Protein AF-A0A1T5G810-F1 (afdb_monomer)

Solvent-accessible surface area (backbone atoms only — not comparable to full-atom values): 8662 Å² total; per-residue (Å²): 129,84,80,74,82,48,30,32,37,32,56,34,93,61,100,72,63,58,49,55,42,51,48,40,41,74,70,70,32,46,60,39,80,36,56,64,90,55,92,75,69,69,87,79,39,73,43,79,48,81,69,87,76,81,87,75,64,38,65,82,74,80,36,77,87,68,74,89,60,82,72,53,96,56,41,46,77,79,35,70,81,81,80,77,50,71,43,24,38,33,41,77,86,51,104,46,75,52,62,72,67,66,43,68,74,30,57,56,40,93,92,40,68,81,41,63,60,25,59,58,57,54,50,50,51,54,50,54,45,52,58,51,56,59,65,71,74,112

Nearest PDB structures (foldseek):
  1q7r-assembly1_A  TM=6.951E-01  e=4.378E-04  Geobacillus stearothermophilus
  3r76-assembly1_B  TM=7.715E-01  e=5.166E-02  Burkholderia lata
  3r76-assembly1_A  TM=7.704E-01  e=7.688E-02  Burkholderia lata
  3r74-assembly1_B  TM=7.831E-01  e=1.593E-01  Burkholderia lata
  1ox6-assembly2_B  TM=7.064E-01  e=8.777E-02  Saccharomyces cerevisiae

Radius of gyration: 16.75 Å; Cα contacts (8 Å, |Δi|>4): 164; chains: 1; bounding box: 39×42×40 Å

pLDDT: mean 84.15, std 12.02, range [43.47, 96.56]

Sequence (138 aa):
MKMSEIKIAIPVLVDEEENYKKAVSAQGAVPVIVSSAEDIRVEDFDALLLPGGCDVDPARYHRENTDCGPLKPDLYSTGDSGDHLIEAAHHATLPIWTVQWHPERCRPTEDRPDVVDGYEIFKFFMRMIKEACDKNSV

Structure (mmCIF, N/CA/C/O backbone):
data_AF-A0A1T5G810-F1
#
_entry.id   AF-A0A1T5G810-F1
#
loop_
_atom_site.group_PDB
_atom_site.id
_atom_site.type_symbol
_atom_site.label_atom_id
_atom_site.label_alt_id
_atom_site.label_comp_id
_atom_site.label_asym_id
_atom_site.label_entity_id
_atom_site.label_seq_id
_atom_site.pdbx_PDB_ins_code
_atom_site.Cartn_x
_atom_site.Cartn_y
_atom_site.Cartn_z
_atom_site.occupancy
_atom_site.B_iso_or_equiv
_atom_site.auth_seq_id
_atom_site.auth_comp_id
_atom_site.auth_asym_id
_atom_site.auth_atom_id
_atom_site.pdbx_PDB_model_num
ATOM 1 N N . MET A 1 1 ? -16.515 15.430 15.009 1.00 44.09 1 MET A N 1
ATOM 2 C CA . MET A 1 1 ? -15.687 14.293 15.460 1.00 44.09 1 MET A CA 1
ATOM 3 C C . MET A 1 1 ? -14.328 14.475 14.800 1.00 44.09 1 MET A C 1
ATOM 5 O O . MET A 1 1 ? -14.317 14.660 13.590 1.00 44.09 1 MET A O 1
ATOM 9 N N . LYS A 1 2 ? -13.218 14.583 15.545 1.00 43.47 2 LYS A N 1
ATOM 10 C CA . LYS A 1 2 ? -11.891 14.589 14.902 1.00 43.47 2 LYS A CA 1
ATOM 11 C C . LYS A 1 2 ? -11.744 13.228 14.228 1.00 43.47 2 LYS A C 1
ATOM 13 O O . LYS A 1 2 ? -11.883 12.227 14.922 1.00 43.47 2 LYS A O 1
ATOM 18 N N . MET A 1 3 ? -11.530 13.198 12.915 1.00 56.94 3 MET A N 1
ATOM 19 C CA . MET A 1 3 ? -11.061 11.973 12.273 1.00 56.94 3 MET A CA 1
ATOM 20 C C . MET A 1 3 ? -9.745 11.611 12.959 1.00 56.94 3 MET A C 1
ATOM 22 O O . MET A 1 3 ? -8.846 12.452 13.023 1.00 56.94 3 MET A O 1
ATOM 26 N N . SER A 1 4 ? -9.678 10.428 13.565 1.00 76.88 4 SER A N 1
ATOM 27 C CA . SER A 1 4 ? -8.412 9.876 14.032 1.00 76.88 4 SER A CA 1
ATOM 28 C C . SER A 1 4 ? -7.458 9.774 12.843 1.00 76.88 4 SER A C 1
ATOM 30 O O . SER A 1 4 ? -7.886 9.530 11.714 1.00 76.88 4 SER A O 1
ATOM 32 N N . GLU A 1 5 ? -6.174 10.028 13.082 1.00 89.75 5 GLU A N 1
ATOM 33 C CA . GLU A 1 5 ? -5.146 9.815 12.065 1.00 89.75 5 GLU A CA 1
ATOM 34 C C . GLU A 1 5 ? -5.133 8.337 11.664 1.00 89.75 5 GLU A C 1
ATOM 36 O O . GLU A 1 5 ? -5.122 7.476 12.542 1.00 89.75 5 GLU A O 1
ATOM 41 N N . ILE A 1 6 ? -5.133 8.061 10.355 1.00 94.69 6 ILE A N 1
ATOM 42 C CA . ILE A 1 6 ? -5.039 6.696 9.824 1.00 94.69 6 ILE A CA 1
ATOM 43 C C . ILE A 1 6 ? -3.585 6.245 9.938 1.00 94.69 6 ILE A C 1
ATOM 45 O O . ILE A 1 6 ? -2.707 6.870 9.338 1.00 94.69 6 ILE A O 1
ATOM 49 N N . LYS A 1 7 ? -3.325 5.174 10.684 1.00 95.56 7 LYS A N 1
ATOM 50 C CA . LYS A 1 7 ? -1.993 4.599 10.896 1.00 95.56 7 LYS A CA 1
ATOM 51 C C . LYS A 1 7 ? -1.812 3.344 10.058 1.00 95.56 7 LYS A C 1
ATOM 53 O O . LYS A 1 7 ? -2.591 2.400 10.165 1.00 95.56 7 LYS A O 1
ATOM 58 N N . ILE A 1 8 ? -0.749 3.315 9.261 1.00 95.81 8 ILE A N 1
ATOM 59 C CA . ILE A 1 8 ? -0.424 2.183 8.389 1.00 95.81 8 ILE A CA 1
ATOM 60 C C . ILE A 1 8 ? 0.891 1.570 8.847 1.00 95.81 8 ILE A C 1
ATOM 62 O O . ILE A 1 8 ? 1.923 2.242 8.816 1.00 95.81 8 ILE A O 1
ATOM 66 N N . ALA A 1 9 ? 0.858 0.302 9.250 1.00 94.75 9 ALA A N 1
ATOM 67 C CA . ALA A 1 9 ? 2.063 -0.451 9.564 1.00 94.75 9 ALA A CA 1
ATOM 68 C C . ALA A 1 9 ? 2.830 -0.785 8.278 1.00 94.75 9 ALA A C 1
ATOM 70 O O . ALA A 1 9 ? 2.247 -1.290 7.315 1.00 94.75 9 ALA A O 1
ATOM 71 N N . ILE A 1 10 ? 4.138 -0.530 8.282 1.00 93.50 10 ILE A N 1
ATOM 72 C CA . ILE A 1 10 ? 5.065 -0.892 7.207 1.00 93.50 10 ILE A CA 1
ATOM 73 C C . ILE A 1 10 ? 6.204 -1.704 7.838 1.00 93.50 10 ILE A C 1
ATOM 75 O O . ILE A 1 10 ? 7.126 -1.116 8.414 1.00 93.50 10 ILE A O 1
ATOM 79 N N . PRO A 1 11 ? 6.136 -3.047 7.805 1.00 90.12 11 PRO A N 1
ATOM 80 C CA . PRO A 1 11 ? 7.177 -3.885 8.370 1.00 90.12 11 PRO A CA 1
ATOM 81 C C . PRO A 1 11 ? 8.404 -3.897 7.456 1.00 90.12 11 PRO A C 1
ATOM 83 O O . PRO A 1 11 ? 8.293 -4.175 6.263 1.00 90.12 11 PRO A O 1
ATOM 86 N N . VAL A 1 12 ? 9.579 -3.628 8.019 1.00 84.81 12 VAL A N 1
ATOM 87 C CA . VAL A 1 12 ? 10.854 -3.611 7.284 1.00 84.81 12 VAL A CA 1
ATOM 88 C C . VAL A 1 12 ? 11.943 -4.351 8.061 1.00 84.81 12 VAL A C 1
ATOM 90 O O . VAL A 1 12 ? 11.884 -4.471 9.286 1.00 84.81 12 VAL A O 1
ATOM 93 N N . LEU A 1 13 ? 12.939 -4.893 7.356 1.00 77.06 13 LEU A N 1
ATOM 94 C CA . LEU A 1 13 ? 14.142 -5.474 7.978 1.00 77.06 13 LEU A CA 1
ATOM 95 C C . LEU A 1 13 ? 15.187 -4.399 8.304 1.00 77.06 13 LEU A C 1
ATOM 97 O O . LEU A 1 13 ? 15.901 -4.508 9.296 1.00 77.06 13 LEU A O 1
ATOM 101 N N . VAL A 1 14 ? 15.264 -3.365 7.467 1.00 70.06 14 VAL A N 1
ATOM 102 C CA . VAL A 1 14 ? 16.132 -2.195 7.624 1.00 70.06 14 VAL A CA 1
ATOM 103 C C . VAL A 1 14 ? 15.329 -0.942 7.283 1.00 70.06 14 VAL A C 1
ATOM 105 O O . VAL A 1 14 ? 14.464 -0.982 6.409 1.00 70.06 14 VAL A O 1
ATOM 108 N N . ASP A 1 15 ? 15.577 0.163 7.986 1.00 64.25 15 ASP A N 1
ATOM 109 C CA . ASP A 1 15 ? 14.817 1.413 7.837 1.00 64.25 15 ASP A CA 1
ATOM 110 C C . ASP A 1 15 ? 15.232 2.211 6.582 1.00 64.25 15 ASP A C 1
ATOM 112 O O . ASP A 1 15 ? 15.690 3.348 6.669 1.00 64.25 15 ASP A O 1
ATOM 116 N N . GLU A 1 16 ? 15.105 1.604 5.398 1.00 65.81 16 GLU A N 1
ATOM 117 C CA . GLU A 1 16 ? 15.474 2.220 4.109 1.00 65.81 16 GLU A CA 1
ATOM 118 C C . GLU A 1 16 ? 14.277 2.442 3.159 1.00 65.81 16 GLU A C 1
ATOM 120 O O . GLU A 1 16 ? 14.434 3.000 2.073 1.00 65.81 16 GLU A O 1
ATOM 125 N N . GLU A 1 17 ? 13.050 2.111 3.577 1.00 75.50 17 GLU A N 1
ATOM 126 C CA . GLU A 1 17 ? 11.837 2.191 2.738 1.00 75.50 17 GLU A CA 1
ATOM 127 C C . GLU A 1 17 ? 11.209 3.600 2.677 1.00 75.50 17 GLU A C 1
ATOM 129 O O . GLU A 1 17 ? 10.003 3.808 2.843 1.00 75.50 17 GLU A O 1
ATOM 134 N N . GLU A 1 18 ? 12.041 4.613 2.437 1.00 86.44 18 GLU A N 1
ATOM 135 C CA . GLU A 1 18 ? 11.655 6.029 2.452 1.00 86.44 18 GLU A CA 1
ATOM 136 C C . GLU A 1 18 ? 10.580 6.373 1.401 1.00 86.44 18 GLU A C 1
ATOM 138 O O . GLU A 1 18 ? 9.728 7.237 1.623 1.00 86.44 18 GLU A O 1
ATOM 143 N N . ASN A 1 19 ? 10.573 5.682 0.258 1.00 91.06 19 ASN A N 1
ATOM 144 C CA . ASN A 1 19 ? 9.600 5.943 -0.804 1.00 91.06 19 ASN A CA 1
ATOM 145 C C . ASN A 1 19 ? 8.180 5.525 -0.397 1.00 91.06 19 ASN A C 1
ATOM 147 O O . ASN A 1 19 ? 7.235 6.278 -0.640 1.00 91.06 19 ASN A O 1
ATOM 151 N N . TYR A 1 20 ? 8.021 4.394 0.298 1.00 93.00 20 TYR A N 1
ATOM 152 C CA . TYR A 1 20 ? 6.719 3.975 0.823 1.00 93.00 20 TYR A CA 1
ATOM 153 C C . TYR A 1 20 ? 6.212 4.933 1.906 1.00 93.00 20 TYR A C 1
ATOM 155 O O . TYR A 1 20 ? 5.041 5.316 1.880 1.00 93.00 20 TYR A O 1
ATOM 163 N N . LYS A 1 21 ? 7.091 5.414 2.801 1.00 94.00 21 LYS A N 1
ATOM 164 C CA . LYS A 1 21 ? 6.732 6.439 3.803 1.00 94.00 21 LYS A CA 1
ATOM 165 C C . LYS A 1 21 ? 6.208 7.711 3.144 1.00 94.00 21 LYS A C 1
ATOM 167 O O . LYS A 1 21 ? 5.186 8.253 3.571 1.00 94.00 21 LYS A O 1
ATOM 172 N N . LYS A 1 22 ? 6.884 8.180 2.090 1.00 94.44 22 LYS A N 1
ATOM 173 C CA . LYS A 1 22 ? 6.475 9.364 1.318 1.00 94.44 22 LYS A CA 1
ATOM 174 C C . LYS A 1 22 ? 5.156 9.140 0.592 1.00 94.44 22 LYS A C 1
ATOM 176 O O . LYS A 1 22 ? 4.318 10.038 0.595 1.00 94.44 22 LYS A O 1
ATOM 181 N N . ALA A 1 23 ? 4.958 7.965 -0.001 1.00 94.94 23 ALA A N 1
ATOM 182 C CA . ALA A 1 23 ? 3.724 7.624 -0.695 1.00 94.94 23 ALA A CA 1
ATOM 183 C C . ALA A 1 23 ? 2.522 7.595 0.256 1.00 94.94 23 ALA A C 1
ATOM 185 O O . ALA A 1 23 ? 1.506 8.222 -0.036 1.00 94.94 23 ALA A O 1
ATOM 186 N N . VAL A 1 24 ? 2.666 6.966 1.426 1.00 96.00 24 VAL A N 1
ATOM 187 C CA . VAL A 1 24 ? 1.632 6.935 2.474 1.00 96.00 24 VAL A CA 1
ATOM 188 C C . VAL A 1 24 ? 1.359 8.333 3.037 1.00 96.00 24 VAL A C 1
ATOM 190 O O . VAL A 1 24 ? 0.208 8.776 3.057 1.00 96.00 24 VAL A O 1
ATOM 193 N N . SER A 1 25 ? 2.410 9.066 3.417 1.00 96.12 25 SER A N 1
ATOM 194 C CA . SER A 1 25 ? 2.291 10.434 3.947 1.00 96.12 25 SER A CA 1
ATOM 195 C C . SER A 1 25 ? 1.603 11.38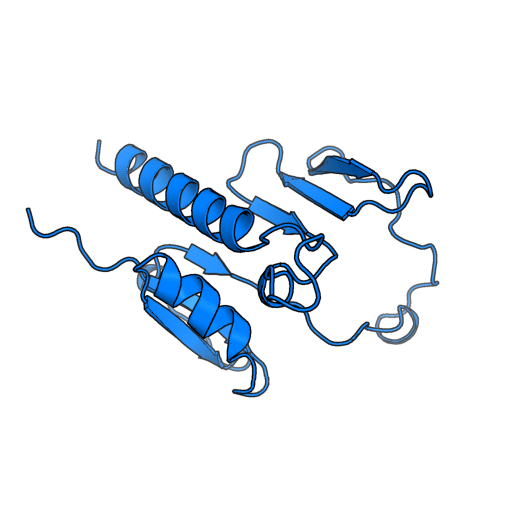1 2.963 1.00 96.12 25 SER A C 1
ATOM 197 O O . SER A 1 25 ? 0.794 12.215 3.364 1.00 96.12 25 SER A O 1
ATOM 199 N N . ALA A 1 26 ? 1.866 11.235 1.660 1.00 95.56 26 ALA A N 1
ATOM 200 C CA . ALA A 1 26 ? 1.236 12.049 0.624 1.00 95.56 26 ALA A CA 1
ATOM 201 C C . ALA A 1 26 ? -0.284 11.847 0.519 1.00 95.56 26 ALA A C 1
ATOM 203 O O . ALA A 1 26 ? -0.972 12.723 -0.002 1.00 95.56 26 ALA A O 1
ATOM 204 N N . GLN A 1 27 ? -0.815 10.734 1.033 1.00 95.69 27 GLN A N 1
ATOM 205 C CA . GLN A 1 27 ? -2.258 10.504 1.123 1.00 95.69 27 GLN A CA 1
ATOM 206 C C . GLN A 1 27 ? -2.866 10.955 2.465 1.00 95.69 27 GLN A C 1
ATOM 208 O O . GLN A 1 27 ? -4.066 10.777 2.689 1.00 95.69 27 GLN A O 1
ATOM 213 N N . GLY A 1 28 ? -2.059 11.540 3.359 1.00 94.88 28 GLY A N 1
ATOM 214 C CA . GLY A 1 28 ? -2.488 12.030 4.672 1.00 94.88 28 GLY A CA 1
ATOM 215 C C . GLY A 1 28 ? -2.605 10.953 5.755 1.00 94.88 28 GLY A C 1
ATOM 216 O O . GLY A 1 28 ? -3.261 11.194 6.766 1.00 94.88 28 GLY A O 1
ATOM 217 N N . ALA A 1 29 ? -2.007 9.778 5.548 1.00 95.94 29 ALA A N 1
ATOM 218 C CA . ALA A 1 29 ? -1.881 8.737 6.566 1.00 95.94 29 ALA A CA 1
ATOM 219 C C . ALA A 1 29 ? -0.509 8.791 7.249 1.00 95.94 29 ALA A C 1
ATOM 221 O O . ALA A 1 29 ? 0.457 9.315 6.695 1.00 95.94 29 ALA A O 1
ATOM 222 N N . VAL A 1 30 ? -0.424 8.225 8.449 1.00 96.25 30 VAL A N 1
ATOM 223 C CA . VAL A 1 30 ? 0.806 8.124 9.234 1.00 96.25 30 VAL A CA 1
ATOM 224 C C . VAL A 1 30 ? 1.464 6.772 8.938 1.00 96.25 30 VAL A C 1
ATOM 226 O O . VAL A 1 30 ? 0.930 5.742 9.363 1.00 96.25 30 VAL A O 1
ATOM 229 N N . PRO A 1 31 ? 2.606 6.733 8.223 1.00 95.31 31 PRO A N 1
ATOM 230 C CA . PRO A 1 31 ? 3.373 5.504 8.082 1.00 95.31 31 PRO A CA 1
ATOM 231 C C . PRO A 1 31 ? 4.059 5.184 9.412 1.00 95.31 31 PRO A C 1
ATOM 233 O O .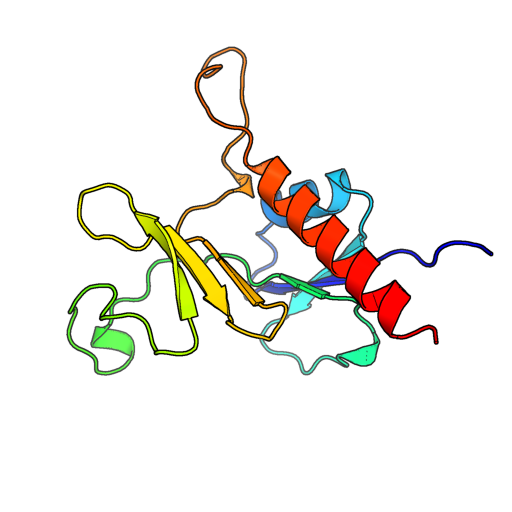 PRO A 1 31 ? 4.806 6.003 9.949 1.00 95.31 31 PRO A O 1
ATOM 236 N N . VAL A 1 32 ? 3.830 3.985 9.936 1.00 93.62 32 VAL A N 1
ATOM 237 C CA . VAL A 1 32 ? 4.508 3.484 11.130 1.00 93.62 32 VAL A CA 1
ATOM 238 C C . VAL A 1 32 ? 5.436 2.360 10.707 1.00 93.62 32 VAL A C 1
ATOM 240 O O . VAL A 1 32 ? 4.990 1.275 10.337 1.00 93.62 32 VAL A O 1
ATOM 243 N N . ILE A 1 33 ? 6.737 2.641 10.738 1.00 91.50 33 ILE A N 1
ATOM 244 C CA . ILE A 1 33 ? 7.755 1.632 10.467 1.00 91.50 33 ILE A CA 1
ATOM 245 C C . ILE A 1 33 ? 7.812 0.682 11.644 1.00 91.50 33 ILE A C 1
ATOM 247 O O . ILE A 1 33 ? 7.947 1.115 12.789 1.00 91.50 33 ILE A O 1
ATOM 251 N N . VAL A 1 34 ? 7.714 -0.606 11.345 1.00 88.50 34 VAL A N 1
ATOM 252 C CA . VAL A 1 34 ? 7.810 -1.646 12.358 1.00 88.50 34 VAL A CA 1
ATOM 253 C C . VAL A 1 34 ? 8.937 -2.589 11.992 1.00 88.50 34 VAL A C 1
ATOM 255 O O . VAL A 1 34 ? 9.090 -2.974 10.833 1.00 88.50 34 VAL A O 1
ATOM 258 N N . SER A 1 35 ? 9.765 -2.936 12.971 1.00 83.56 35 SER A N 1
ATOM 259 C CA . SER A 1 35 ? 10.790 -3.945 12.752 1.00 83.56 35 SER A CA 1
ATOM 260 C C . SER A 1 35 ? 10.098 -5.276 12.486 1.00 83.56 35 SER A C 1
ATOM 262 O O . SER A 1 35 ? 9.308 -5.748 13.297 1.00 83.56 35 SER A O 1
ATOM 264 N N . SER A 1 36 ? 10.408 -5.905 11.357 1.00 74.00 36 SER A N 1
ATOM 265 C CA . SER A 1 36 ? 9.877 -7.234 11.011 1.00 74.00 36 SER A CA 1
ATOM 266 C C . SER A 1 36 ? 10.312 -8.349 11.978 1.00 74.00 36 SER A C 1
ATOM 268 O O . SER A 1 36 ? 9.799 -9.462 11.893 1.00 74.00 36 SER A O 1
ATOM 270 N N . ALA A 1 37 ? 11.235 -8.062 12.902 1.00 72.50 37 ALA A N 1
ATOM 271 C CA . ALA A 1 37 ? 11.658 -8.964 13.970 1.00 72.50 37 ALA A CA 1
ATOM 272 C C . ALA A 1 37 ? 10.872 -8.787 15.287 1.00 72.50 37 ALA A C 1
ATOM 274 O O . ALA A 1 37 ? 11.161 -9.490 16.255 1.00 72.50 37 ALA A O 1
ATOM 275 N N . GLU A 1 38 ? 9.924 -7.848 15.353 1.00 77.88 38 GLU A N 1
ATOM 276 C CA . GLU A 1 38 ? 9.161 -7.526 16.562 1.00 77.88 38 GLU A CA 1
ATOM 277 C C . GLU A 1 38 ? 7.688 -7.929 16.428 1.00 77.88 38 GLU A C 1
ATOM 279 O O . GLU A 1 38 ? 7.080 -7.790 15.365 1.00 77.88 38 GLU A O 1
ATOM 284 N N . ASP A 1 39 ? 7.097 -8.397 17.531 1.00 83.19 39 ASP A N 1
ATOM 285 C CA . ASP A 1 39 ? 5.653 -8.597 17.614 1.00 83.19 39 ASP A CA 1
ATOM 286 C C . ASP A 1 39 ? 4.942 -7.242 17.658 1.00 83.19 39 ASP A C 1
ATOM 288 O O . ASP A 1 39 ? 5.290 -6.356 18.444 1.00 83.19 39 ASP A O 1
ATOM 292 N N . ILE A 1 40 ? 3.901 -7.102 16.840 1.00 83.75 40 ILE A N 1
ATOM 293 C CA . ILE A 1 40 ? 3.108 -5.877 16.743 1.00 83.75 40 ILE A CA 1
ATOM 294 C C . ILE A 1 40 ? 1.703 -6.128 17.274 1.00 83.75 40 ILE A C 1
ATOM 296 O O . ILE A 1 40 ? 1.128 -7.203 17.094 1.00 83.75 40 ILE A O 1
ATOM 300 N N . ARG A 1 41 ? 1.111 -5.108 17.890 1.00 88.12 41 ARG A N 1
ATOM 301 C CA . ARG A 1 41 ? -0.309 -5.127 18.235 1.00 88.12 41 ARG A CA 1
ATOM 302 C C . ARG A 1 41 ? -1.105 -4.639 17.038 1.00 88.12 41 ARG A C 1
ATOM 304 O O . ARG A 1 41 ? -1.043 -3.466 16.686 1.00 88.12 41 ARG A O 1
ATOM 311 N N . VAL A 1 42 ? -1.832 -5.546 16.396 1.00 86.56 42 VAL A N 1
ATOM 312 C CA . VAL A 1 42 ? -2.576 -5.237 15.166 1.00 86.56 42 VAL A CA 1
ATOM 313 C C . VAL A 1 42 ? -3.665 -4.185 15.388 1.00 86.56 42 VAL A C 1
ATOM 315 O O . VAL A 1 42 ? -4.004 -3.469 14.457 1.00 86.56 42 VAL A O 1
ATOM 318 N N . GLU A 1 43 ? -4.165 -4.040 16.620 1.00 90.19 43 GLU A N 1
ATOM 319 C CA . GLU A 1 43 ? -5.202 -3.060 16.968 1.00 90.19 43 GLU A CA 1
ATOM 320 C C . GLU A 1 43 ? -4.695 -1.609 16.978 1.00 90.19 43 GLU A C 1
ATOM 322 O O . GLU A 1 43 ? -5.501 -0.681 17.036 1.00 90.19 43 GLU A O 1
ATOM 327 N N . ASP A 1 44 ? -3.375 -1.398 16.932 1.00 91.75 44 ASP A N 1
ATOM 328 C CA . ASP A 1 44 ? -2.772 -0.061 16.908 1.00 91.75 44 ASP A CA 1
ATOM 329 C C . ASP A 1 44 ? -2.739 0.549 15.489 1.00 91.75 44 ASP A C 1
ATOM 331 O O . ASP A 1 44 ? -2.331 1.707 15.324 1.00 91.75 44 ASP A O 1
ATOM 335 N N . PHE A 1 45 ? -3.173 -0.211 14.475 1.00 94.44 45 PHE A N 1
ATOM 336 C CA . PHE A 1 45 ? -3.092 0.145 13.060 1.00 94.44 45 PHE A CA 1
ATOM 337 C C . PHE A 1 45 ? -4.425 -0.044 12.338 1.00 94.44 45 PHE A C 1
ATOM 339 O O . PHE A 1 45 ? -5.186 -0.966 12.619 1.00 94.44 45 PHE A O 1
ATOM 346 N N . ASP A 1 46 ? -4.668 0.801 11.341 1.00 95.06 46 ASP A N 1
ATOM 347 C CA . ASP A 1 46 ? -5.846 0.712 10.475 1.00 95.06 46 ASP A CA 1
ATOM 348 C C . ASP A 1 46 ? -5.589 -0.171 9.247 1.00 95.06 46 ASP A C 1
ATOM 350 O O . ASP A 1 46 ? -6.526 -0.673 8.624 1.00 95.06 46 ASP A O 1
ATOM 354 N N . ALA A 1 47 ? -4.318 -0.341 8.868 1.00 95.38 47 ALA A N 1
ATOM 355 C CA . ALA A 1 47 ? -3.926 -1.139 7.716 1.00 95.38 47 ALA A CA 1
ATOM 356 C C . ALA A 1 47 ? -2.469 -1.616 7.780 1.00 95.38 47 ALA A C 1
ATOM 358 O O . ALA A 1 47 ? -1.637 -1.059 8.500 1.00 95.38 47 ALA A O 1
ATOM 359 N N . LEU A 1 48 ? -2.161 -2.615 6.952 1.00 94.75 48 LEU A N 1
ATOM 360 C CA . LEU A 1 48 ? -0.822 -3.154 6.730 1.00 94.75 48 LEU A CA 1
ATOM 361 C C . LEU A 1 48 ? -0.424 -2.935 5.269 1.00 94.75 48 LEU A C 1
ATOM 363 O O . LEU A 1 48 ? -1.163 -3.320 4.364 1.00 94.75 48 LEU A O 1
ATOM 367 N N . LEU A 1 49 ? 0.750 -2.351 5.044 1.00 94.88 49 LEU A N 1
ATOM 368 C CA . LEU A 1 49 ? 1.377 -2.246 3.730 1.00 94.88 49 LEU A CA 1
ATOM 369 C C . LEU A 1 49 ? 2.682 -3.035 3.763 1.00 94.88 49 LEU A C 1
ATOM 371 O O . LEU A 1 49 ? 3.626 -2.632 4.435 1.00 94.88 49 LEU A O 1
ATOM 375 N N . LEU A 1 50 ? 2.732 -4.149 3.036 1.00 92.06 50 LEU A N 1
ATOM 376 C CA . LEU A 1 50 ? 3.949 -4.940 2.889 1.00 92.06 50 LEU A CA 1
ATOM 377 C C . LEU A 1 50 ? 4.779 -4.354 1.740 1.00 92.06 50 LEU A C 1
ATOM 379 O O . LEU A 1 50 ? 4.334 -4.437 0.593 1.00 92.06 50 LEU A O 1
ATOM 383 N N . PRO A 1 51 ? 5.936 -3.729 2.017 1.00 89.88 51 PRO A N 1
ATOM 384 C CA . PRO A 1 51 ? 6.793 -3.230 0.957 1.00 89.88 51 PRO A CA 1
ATOM 385 C C . PRO A 1 51 ? 7.392 -4.400 0.171 1.00 89.88 51 PRO A C 1
ATOM 387 O O . PRO A 1 51 ? 7.598 -5.495 0.701 1.00 89.88 51 PRO A O 1
ATOM 390 N N . GLY A 1 52 ? 7.683 -4.155 -1.105 1.00 80.31 52 GLY A N 1
ATOM 391 C CA . GLY A 1 52 ? 8.503 -5.064 -1.900 1.00 80.31 52 GLY A CA 1
ATOM 392 C C . GLY A 1 52 ? 9.905 -5.226 -1.300 1.00 80.31 52 GLY A C 1
ATOM 393 O O . GLY A 1 52 ? 10.384 -4.368 -0.564 1.00 80.31 52 GLY A O 1
ATOM 394 N N . GLY A 1 53 ? 10.574 -6.324 -1.640 1.00 77.38 53 GLY A N 1
ATOM 395 C CA . GLY A 1 53 ? 11.953 -6.605 -1.242 1.00 77.38 53 GLY A CA 1
ATOM 396 C C . GLY A 1 53 ? 12.787 -7.055 -2.437 1.00 77.38 53 GLY A C 1
ATOM 397 O O . GLY A 1 53 ? 12.304 -7.082 -3.565 1.00 77.38 53 GLY A O 1
ATOM 398 N N . CYS A 1 54 ? 14.048 -7.421 -2.201 1.00 68.12 54 CYS A N 1
ATOM 399 C CA . CYS A 1 54 ? 14.834 -8.091 -3.238 1.00 68.12 54 CYS A CA 1
ATOM 400 C C . CYS A 1 54 ? 14.175 -9.416 -3.633 1.00 68.12 54 CYS A C 1
ATOM 402 O O . CYS A 1 54 ? 13.689 -10.142 -2.761 1.00 68.12 54 CYS A O 1
ATOM 404 N N . ASP A 1 55 ? 14.243 -9.754 -4.920 1.00 73.19 55 ASP A N 1
ATOM 405 C CA . ASP A 1 55 ? 13.791 -11.053 -5.407 1.00 73.19 55 ASP A CA 1
ATOM 406 C C . ASP A 1 55 ? 14.465 -12.182 -4.625 1.00 73.19 55 ASP A C 1
ATOM 408 O O . ASP A 1 55 ? 15.691 -12.238 -4.463 1.00 73.19 55 ASP A O 1
ATOM 412 N N . VAL A 1 56 ? 13.642 -13.097 -4.119 1.00 72.56 56 VAL A N 1
ATOM 413 C CA . VAL A 1 56 ? 14.112 -14.282 -3.409 1.00 72.56 56 VAL A CA 1
ATOM 414 C C . VAL A 1 56 ? 14.101 -15.447 -4.384 1.00 72.56 56 VAL A C 1
ATOM 416 O O . VAL A 1 56 ? 13.037 -15.914 -4.787 1.00 72.56 56 VAL A O 1
ATOM 419 N N . ASP A 1 57 ? 15.293 -15.945 -4.718 1.00 79.62 57 ASP A N 1
ATOM 420 C CA . ASP A 1 57 ? 15.445 -17.162 -5.519 1.00 79.62 57 ASP A CA 1
ATOM 421 C C . ASP A 1 57 ? 14.634 -18.315 -4.886 1.00 79.62 57 ASP A C 1
ATOM 423 O O . ASP A 1 57 ? 14.874 -18.640 -3.713 1.00 79.62 57 ASP A O 1
ATOM 427 N N . PRO A 1 58 ? 13.711 -18.953 -5.635 1.00 82.56 58 PRO A N 1
ATOM 428 C CA . PRO A 1 58 ? 12.928 -20.096 -5.175 1.00 82.56 58 PRO A CA 1
ATOM 429 C C . PRO A 1 58 ? 13.728 -21.221 -4.520 1.00 82.56 58 PRO A C 1
ATOM 431 O O . PRO A 1 58 ? 13.256 -21.857 -3.567 1.00 82.56 58 PRO A O 1
ATOM 434 N N . ALA A 1 59 ? 14.980 -21.413 -4.940 1.00 87.06 59 ALA A N 1
ATOM 435 C CA . ALA A 1 59 ? 15.881 -22.394 -4.352 1.00 87.06 59 ALA A CA 1
ATOM 436 C C . ALA A 1 59 ? 16.116 -22.157 -2.849 1.00 87.06 59 ALA A C 1
ATOM 438 O O . ALA A 1 59 ? 16.314 -23.117 -2.098 1.00 87.06 59 ALA A O 1
ATOM 439 N N . ARG A 1 60 ? 16.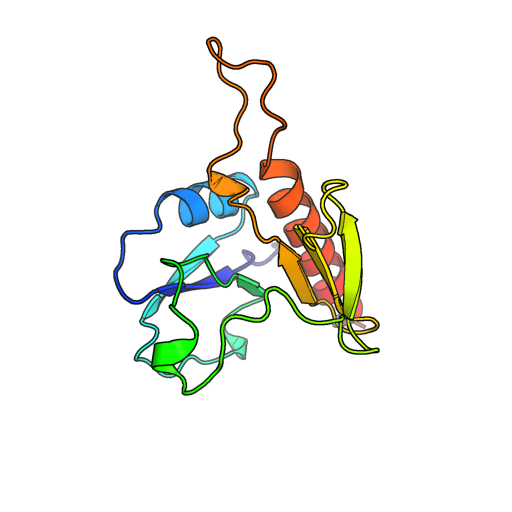037 -20.903 -2.376 1.00 85.50 60 ARG A N 1
ATOM 440 C CA . ARG A 1 60 ? 16.210 -20.539 -0.956 1.00 85.50 60 ARG A CA 1
ATOM 441 C C . ARG A 1 60 ? 15.097 -21.066 -0.053 1.00 85.50 60 ARG A C 1
ATOM 443 O O . ARG A 1 60 ? 15.307 -21.162 1.151 1.00 85.50 60 ARG A O 1
ATOM 450 N N . TYR A 1 61 ? 13.947 -21.425 -0.618 1.00 83.06 61 TYR A N 1
ATOM 451 C CA . TYR A 1 61 ? 12.823 -22.035 0.097 1.00 83.06 61 TYR A CA 1
ATOM 452 C C . TYR A 1 61 ? 12.413 -23.384 -0.515 1.00 83.06 61 TYR A C 1
ATOM 454 O O . TYR A 1 61 ? 11.265 -23.811 -0.404 1.00 83.06 61 TYR A O 1
ATOM 462 N N . HIS A 1 62 ? 13.383 -24.084 -1.120 1.00 87.75 62 HIS A N 1
ATOM 463 C CA . HIS A 1 62 ? 13.247 -25.447 -1.648 1.00 87.75 62 HIS A CA 1
ATOM 464 C C . HIS A 1 62 ? 12.181 -25.594 -2.743 1.00 87.75 62 HIS A C 1
ATOM 466 O O . HIS A 1 62 ? 11.485 -26.611 -2.818 1.00 87.75 62 HIS A O 1
ATOM 472 N N . ARG A 1 63 ? 12.040 -24.575 -3.595 1.00 79.94 63 ARG A N 1
ATOM 473 C CA . ARG A 1 63 ? 11.136 -24.588 -4.748 1.00 79.94 63 ARG A CA 1
ATOM 474 C C . ARG A 1 63 ? 11.916 -24.416 -6.042 1.00 79.94 63 ARG A C 1
ATOM 476 O O . ARG A 1 63 ? 12.944 -23.748 -6.078 1.00 79.94 63 ARG A O 1
ATOM 483 N N . GLU A 1 64 ? 11.419 -25.038 -7.104 1.00 81.31 64 GLU A N 1
ATOM 484 C CA . GLU A 1 64 ? 11.894 -24.772 -8.460 1.00 81.31 64 GLU A CA 1
ATOM 485 C C . GLU A 1 64 ? 11.345 -23.427 -8.937 1.00 81.31 64 GLU A C 1
ATOM 487 O O . GLU A 1 64 ? 10.247 -23.021 -8.544 1.00 81.31 64 GLU A O 1
ATOM 492 N N . ASN A 1 65 ? 12.106 -22.735 -9.786 1.00 74.94 65 ASN A N 1
ATOM 493 C CA . ASN A 1 65 ? 11.621 -21.529 -10.438 1.00 74.94 65 ASN A CA 1
ATOM 494 C C . ASN A 1 65 ? 10.627 -21.920 -11.539 1.00 74.94 65 ASN A C 1
ATOM 496 O O . ASN A 1 65 ? 11.021 -22.308 -12.637 1.00 74.94 65 ASN A O 1
ATOM 500 N N . THR A 1 66 ? 9.341 -21.861 -11.207 1.00 69.19 66 THR A N 1
ATOM 501 C CA . THR A 1 66 ? 8.230 -22.183 -12.110 1.00 69.19 66 THR A CA 1
ATOM 502 C C . THR A 1 66 ? 7.405 -20.950 -12.474 1.00 69.19 66 THR A C 1
ATOM 504 O O . THR A 1 66 ? 6.230 -21.110 -12.797 1.00 69.19 66 THR A O 1
ATOM 507 N N . ASP A 1 67 ? 7.994 -19.751 -12.377 1.00 67.56 67 ASP A N 1
ATOM 508 C CA . ASP A 1 67 ? 7.284 -18.468 -12.494 1.00 67.56 67 ASP A CA 1
ATOM 509 C C . ASP A 1 67 ? 6.143 -18.318 -11.453 1.00 67.56 67 ASP A C 1
ATOM 511 O O . ASP A 1 67 ? 5.967 -19.157 -10.554 1.00 67.56 67 ASP A O 1
ATOM 515 N N . CYS A 1 68 ? 5.361 -17.241 -11.544 1.00 64.12 68 CYS A N 1
ATOM 516 C CA . CYS A 1 68 ? 4.084 -17.087 -10.862 1.00 64.12 68 CYS A CA 1
ATOM 517 C C . CYS A 1 68 ? 3.122 -18.183 -11.348 1.00 64.12 68 CYS A C 1
ATOM 519 O O . CYS A 1 68 ? 2.422 -18.035 -12.346 1.00 64.12 68 CYS A O 1
ATOM 521 N N . GLY A 1 69 ? 3.095 -19.320 -10.645 1.00 62.41 69 GLY A N 1
ATOM 522 C CA . GLY A 1 69 ? 2.136 -20.392 -10.912 1.00 62.41 69 GLY A CA 1
ATOM 523 C C . GLY A 1 69 ? 0.679 -19.890 -10.930 1.00 62.41 69 GLY A C 1
ATOM 524 O O . GLY A 1 69 ? 0.392 -18.775 -10.491 1.00 62.41 69 GLY A O 1
ATOM 525 N N . PRO A 1 70 ? -0.278 -20.712 -11.399 1.00 65.38 70 PRO A N 1
ATOM 526 C CA . PRO A 1 70 ? -1.661 -20.280 -11.559 1.00 65.38 70 PRO A CA 1
ATOM 527 C C . PRO A 1 70 ? -2.221 -19.738 -10.245 1.00 65.38 70 PRO A C 1
ATOM 529 O O . PRO A 1 70 ? -2.010 -20.327 -9.175 1.00 65.38 70 PRO A O 1
ATOM 532 N N . LEU A 1 71 ? -2.955 -18.629 -10.347 1.00 64.31 71 LEU A N 1
ATOM 533 C CA . LEU A 1 71 ? -3.599 -18.021 -9.195 1.00 64.31 71 LEU A CA 1
ATOM 534 C C . LEU A 1 71 ? -4.448 -19.038 -8.443 1.00 64.31 71 LEU A C 1
ATOM 536 O O . LEU A 1 71 ? -5.121 -19.899 -9.022 1.00 64.31 71 LEU A O 1
ATOM 540 N N . LYS A 1 72 ? -4.399 -18.930 -7.118 1.00 75.94 72 LYS A N 1
ATOM 541 C CA . LYS A 1 72 ? -5.303 -19.677 -6.254 1.00 75.94 72 LYS A CA 1
ATOM 542 C C . LYS A 1 72 ? -6.741 -19.195 -6.505 1.00 75.94 72 LYS A C 1
ATOM 544 O O . LYS A 1 72 ? -6.918 -18.035 -6.859 1.00 75.94 72 LYS A O 1
ATOM 549 N N . PRO A 1 73 ? -7.771 -20.047 -6.347 1.00 72.69 73 PRO A N 1
ATOM 550 C CA . PRO A 1 73 ? -9.155 -19.691 -6.696 1.00 72.69 73 PRO A CA 1
ATOM 551 C C . PRO A 1 73 ? -9.717 -18.460 -5.969 1.00 72.69 73 PRO A C 1
ATOM 553 O O . PRO A 1 73 ? -10.707 -17.878 -6.399 1.00 72.69 73 PRO A O 1
ATOM 556 N N . ASP A 1 74 ? -9.117 -18.102 -4.842 1.00 79.69 74 ASP A N 1
ATOM 557 C CA . ASP A 1 74 ? -9.438 -16.957 -4.001 1.00 79.69 74 ASP A CA 1
ATOM 558 C C . ASP A 1 74 ? -8.694 -15.672 -4.398 1.00 79.69 74 ASP A C 1
ATOM 560 O O . ASP A 1 74 ? -9.013 -14.614 -3.856 1.00 79.69 74 ASP A O 1
ATOM 564 N N . LEU A 1 75 ? -7.762 -15.734 -5.354 1.00 77.12 75 LEU A N 1
ATOM 565 C CA . LEU A 1 75 ? -7.039 -14.587 -5.894 1.00 77.12 75 LEU A CA 1
ATOM 566 C C . LEU A 1 75 ? -7.339 -14.422 -7.390 1.00 77.12 75 LEU A C 1
ATOM 568 O O . LEU A 1 75 ? -7.168 -15.352 -8.174 1.00 77.12 75 LEU A O 1
ATOM 572 N N . TYR A 1 76 ? -7.754 -13.227 -7.807 1.00 76.56 76 TYR A N 1
ATOM 573 C CA . TYR A 1 76 ? -8.010 -12.931 -9.223 1.00 76.56 76 TYR A CA 1
ATOM 574 C C . TYR A 1 76 ? -6.945 -12.001 -9.791 1.00 76.56 76 TYR A C 1
ATOM 576 O O . TYR A 1 76 ? -6.530 -11.062 -9.113 1.00 76.56 76 TYR A O 1
ATOM 584 N N . SER A 1 77 ? -6.532 -12.250 -11.038 1.00 79.19 77 SER A N 1
ATOM 585 C CA . SER A 1 77 ? -5.630 -11.356 -11.765 1.00 79.19 77 SER A CA 1
ATOM 586 C C . SER A 1 77 ? -6.415 -10.132 -12.209 1.00 79.19 77 SER A C 1
ATOM 588 O O . SER A 1 77 ? -7.497 -10.253 -12.788 1.00 79.19 77 SER A O 1
ATOM 590 N N . THR A 1 78 ? -5.862 -8.957 -11.940 1.00 71.62 78 THR A N 1
ATOM 591 C CA . THR A 1 78 ? -6.420 -7.673 -12.379 1.00 71.62 78 THR A CA 1
ATOM 592 C C . THR A 1 78 ? -5.468 -6.920 -13.309 1.00 71.62 78 THR A C 1
ATOM 594 O O . THR A 1 78 ? -5.796 -5.817 -13.742 1.00 71.62 78 THR A O 1
ATOM 597 N N . GLY A 1 79 ? -4.307 -7.505 -13.622 1.00 61.94 79 GLY A N 1
ATOM 598 C CA . GLY A 1 79 ? -3.308 -6.973 -14.544 1.00 61.94 79 GLY A CA 1
ATOM 599 C C . GLY A 1 79 ? -2.516 -8.106 -15.198 1.00 61.94 79 GLY A C 1
ATOM 600 O O . GLY A 1 79 ? -1.986 -8.968 -14.500 1.00 61.94 79 GLY A O 1
ATOM 601 N N . ASP A 1 80 ? -2.465 -8.091 -16.528 1.00 65.88 80 ASP A N 1
ATOM 602 C CA . ASP A 1 80 ? -1.692 -9.004 -17.378 1.00 65.88 80 ASP A CA 1
ATOM 603 C C . ASP A 1 80 ? -0.850 -8.132 -18.317 1.00 65.88 80 ASP A C 1
ATOM 605 O O . ASP A 1 80 ? -1.387 -7.258 -19.008 1.00 65.88 80 ASP A O 1
ATOM 609 N N . SER A 1 81 ? 0.465 -8.326 -18.304 1.00 64.00 81 SER A N 1
ATOM 610 C CA . SER A 1 81 ? 1.435 -7.629 -19.161 1.00 64.00 81 SER A CA 1
ATOM 611 C C . SER A 1 81 ? 1.426 -8.125 -20.614 1.00 64.00 81 SER A C 1
ATOM 613 O O . SER A 1 81 ? 2.086 -7.540 -21.474 1.00 64.00 81 SER A O 1
ATOM 615 N N . GLY A 1 82 ? 0.652 -9.167 -20.925 1.00 67.31 82 GLY A N 1
ATOM 616 C CA . GLY A 1 82 ? 0.565 -9.810 -22.236 1.00 67.31 82 GLY A CA 1
ATOM 617 C C . GLY A 1 82 ? 1.620 -10.896 -22.463 1.00 67.31 82 GLY A C 1
ATOM 618 O O . GLY A 1 82 ? 1.552 -11.603 -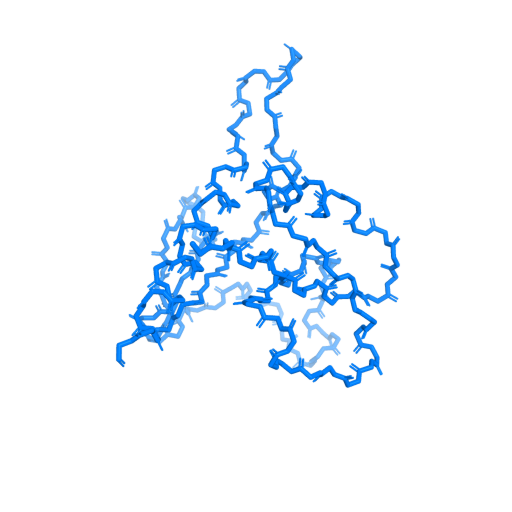23.467 1.00 67.31 82 GLY A O 1
ATOM 619 N N . ASP A 1 83 ? 2.564 -11.051 -21.536 1.00 72.00 83 ASP A N 1
ATOM 620 C CA . ASP A 1 83 ? 3.561 -12.127 -21.472 1.00 72.00 83 ASP A CA 1
ATOM 621 C C . ASP A 1 83 ? 3.188 -13.220 -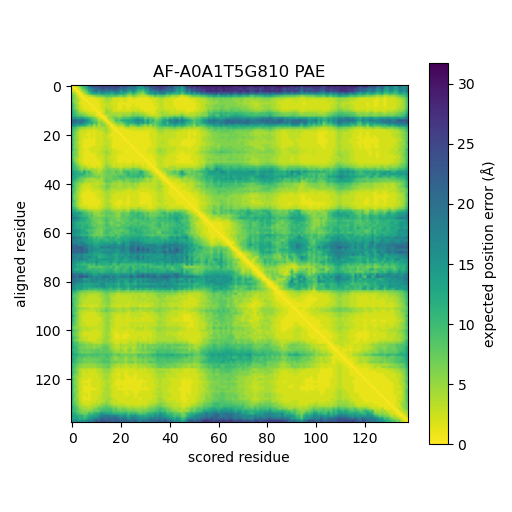20.453 1.00 72.00 83 ASP A C 1
ATOM 623 O O . ASP A 1 83 ? 3.987 -14.118 -20.195 1.00 72.00 83 ASP A O 1
ATOM 627 N N . HIS A 1 84 ? 1.951 -13.177 -19.940 1.00 69.88 84 HIS A N 1
ATOM 628 C CA . HIS A 1 84 ? 1.392 -14.082 -18.933 1.00 69.88 84 HIS A CA 1
ATOM 629 C C . HIS A 1 84 ? 1.929 -13.893 -17.509 1.00 69.88 84 HIS A C 1
ATOM 631 O O . HIS A 1 84 ? 1.551 -14.670 -16.626 1.00 69.88 84 HIS A O 1
ATOM 637 N N . LEU A 1 85 ? 2.724 -12.848 -17.254 1.00 73.94 85 LEU A N 1
ATOM 638 C CA 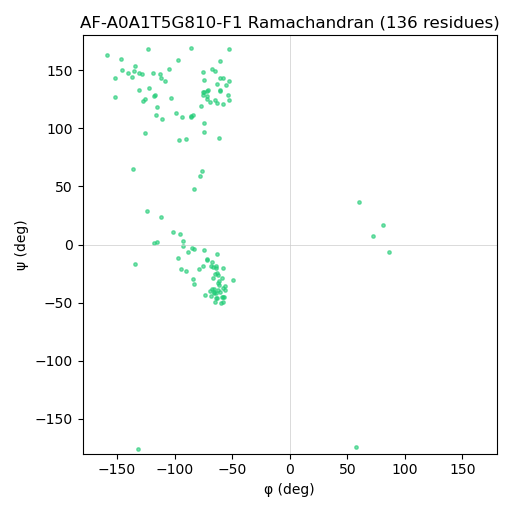. LEU A 1 85 ? 3.082 -12.460 -15.897 1.00 73.94 85 LEU A CA 1
ATOM 639 C C . LEU A 1 85 ? 1.895 -11.758 -15.220 1.00 73.94 85 LEU A C 1
ATOM 641 O O . LEU A 1 85 ? 1.246 -10.867 -15.773 1.00 73.94 85 LEU A O 1
ATOM 645 N N . ILE A 1 86 ? 1.577 -12.191 -14.001 1.00 83.19 86 ILE A N 1
ATOM 646 C CA . ILE A 1 86 ? 0.511 -11.586 -13.202 1.00 83.19 86 ILE A CA 1
ATOM 647 C C . ILE A 1 86 ? 1.083 -10.369 -12.481 1.00 83.19 86 ILE A C 1
ATOM 649 O O . ILE A 1 86 ? 1.874 -10.499 -11.551 1.00 83.19 86 ILE A O 1
ATOM 653 N N . GLU A 1 87 ? 0.629 -9.185 -12.875 1.00 85.31 87 GLU A N 1
ATOM 654 C CA . GLU A 1 87 ? 1.175 -7.911 -12.386 1.00 85.31 87 GLU A CA 1
ATOM 655 C C . GLU A 1 87 ? 0.399 -7.330 -11.200 1.00 85.31 87 GLU A C 1
ATOM 657 O O . GLU A 1 87 ? 0.903 -6.498 -10.440 1.00 85.31 87 GLU A O 1
ATOM 662 N N . ALA A 1 88 ? -0.855 -7.748 -11.038 1.00 90.19 88 ALA A N 1
ATOM 663 C CA . ALA A 1 88 ? -1.709 -7.331 -9.940 1.00 90.19 88 ALA A CA 1
ATOM 664 C C . ALA A 1 88 ? -2.737 -8.410 -9.623 1.00 90.19 88 ALA A C 1
ATOM 666 O O . ALA A 1 88 ? -3.288 -9.048 -10.525 1.00 90.19 88 ALA A O 1
ATOM 667 N N . ALA A 1 89 ? -3.027 -8.573 -8.337 1.00 90.69 89 ALA A N 1
ATOM 668 C CA . ALA A 1 89 ? -4.023 -9.519 -7.886 1.00 90.69 89 ALA A CA 1
ATOM 669 C C . ALA A 1 89 ? -4.759 -9.024 -6.638 1.00 90.69 89 ALA A C 1
ATOM 671 O O . ALA A 1 89 ? -4.287 -8.146 -5.910 1.00 90.69 89 ALA A O 1
ATOM 672 N N . HIS A 1 90 ? -5.938 -9.586 -6.389 1.00 92.88 90 HIS A N 1
ATOM 673 C CA . HIS A 1 90 ? -6.735 -9.254 -5.212 1.00 92.88 90 HIS A CA 1
ATOM 674 C C . HIS A 1 90 ? -7.512 -10.449 -4.681 1.00 92.88 90 HIS A C 1
ATOM 676 O O . HIS A 1 90 ? -7.893 -11.342 -5.442 1.00 92.88 90 HIS A O 1
ATOM 682 N N . HIS A 1 91 ? -7.742 -10.456 -3.369 1.00 93.25 91 HIS A N 1
ATOM 683 C CA . HIS A 1 91 ? -8.520 -11.502 -2.724 1.00 93.25 91 HIS A CA 1
ATOM 684 C C . HIS A 1 91 ? -10.012 -11.331 -3.024 1.00 93.25 91 HIS A C 1
ATOM 686 O O . HIS A 1 91 ? -10.544 -10.222 -3.011 1.00 93.25 91 HIS A O 1
ATOM 692 N N . ALA A 1 92 ? -10.705 -12.448 -3.239 1.00 88.25 92 ALA A N 1
ATOM 693 C CA . ALA A 1 92 ? -12.105 -12.493 -3.656 1.00 88.25 92 ALA A CA 1
ATOM 694 C C . ALA A 1 92 ? -13.064 -11.748 -2.714 1.00 88.25 92 ALA A C 1
ATOM 696 O O . ALA A 1 92 ? -14.068 -11.183 -3.146 1.00 88.25 92 ALA A O 1
ATOM 697 N N . THR A 1 93 ? -12.783 -11.802 -1.412 1.00 88.62 93 THR A N 1
ATOM 698 C CA . THR A 1 93 ? -13.707 -11.355 -0.356 1.00 88.62 93 THR A CA 1
ATOM 699 C C . THR A 1 93 ? -13.063 -10.502 0.731 1.00 88.62 93 THR A C 1
ATOM 701 O O . THR A 1 93 ? -13.776 -9.840 1.480 1.00 88.62 93 THR A O 1
ATOM 704 N N . LEU A 1 94 ? -11.733 -10.520 0.839 1.00 91.38 94 LEU A N 1
ATOM 705 C CA . LEU A 1 94 ? -10.996 -9.826 1.895 1.00 91.38 94 LEU A CA 1
ATOM 706 C C . LEU A 1 94 ? -10.361 -8.577 1.285 1.00 91.38 94 LEU A C 1
ATOM 708 O O . LEU A 1 94 ? -10.040 -8.598 0.095 1.00 91.38 94 LEU A O 1
ATOM 712 N N . PRO A 1 95 ? -10.152 -7.504 2.065 1.00 92.75 95 PRO A N 1
ATOM 713 C CA . PRO A 1 95 ? -9.538 -6.276 1.576 1.00 92.75 95 PRO A CA 1
ATOM 714 C C . PRO A 1 95 ? -8.014 -6.442 1.431 1.00 92.75 95 PRO A C 1
ATOM 716 O O . PRO A 1 95 ? -7.238 -5.796 2.130 1.00 92.75 95 PRO A O 1
ATOM 719 N N . ILE A 1 96 ? -7.590 -7.350 0.550 1.00 94.12 96 ILE A N 1
ATOM 720 C CA . ILE A 1 96 ? -6.191 -7.700 0.300 1.00 94.12 96 ILE A CA 1
A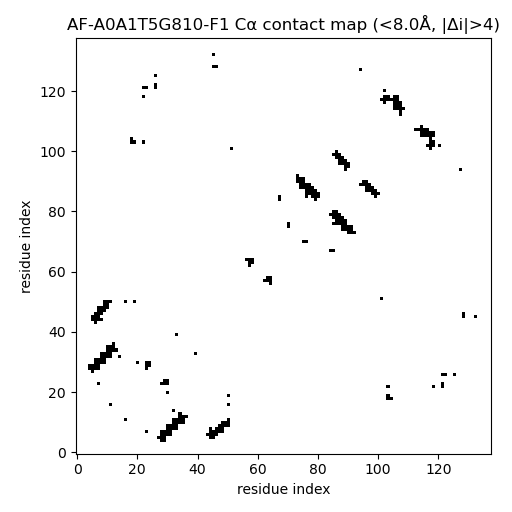TOM 721 C C . ILE A 1 96 ? -5.920 -7.545 -1.196 1.00 94.12 96 ILE A C 1
ATOM 723 O O . ILE A 1 96 ? -6.600 -8.152 -2.026 1.00 94.12 96 ILE A O 1
ATOM 727 N N . TRP A 1 97 ? -4.904 -6.750 -1.519 1.00 94.69 97 TRP A N 1
ATOM 728 C CA . TRP A 1 97 ? -4.449 -6.464 -2.878 1.00 94.69 97 TRP A CA 1
ATOM 729 C C . TRP A 1 97 ? -2.926 -6.537 -2.931 1.00 94.69 97 TRP A C 1
ATOM 731 O O . TRP A 1 97 ? -2.260 -6.206 -1.951 1.00 94.69 97 TRP A O 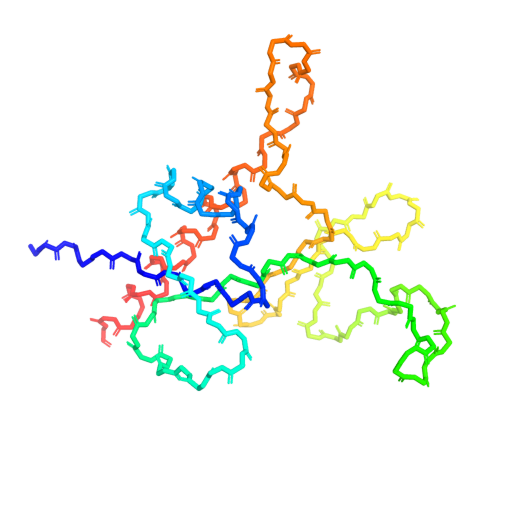1
ATOM 741 N N . THR A 1 98 ? -2.382 -6.932 -4.078 1.00 92.69 98 THR A N 1
ATOM 742 C CA . THR A 1 98 ? -0.938 -6.995 -4.323 1.00 92.69 98 THR A CA 1
ATOM 743 C C . THR A 1 98 ? -0.621 -6.527 -5.740 1.00 92.69 98 THR A C 1
ATOM 745 O O . THR A 1 98 ? -1.400 -6.767 -6.663 1.00 92.69 98 THR A O 1
ATOM 748 N N . VAL A 1 99 ? 0.541 -5.905 -5.920 1.00 92.12 99 VAL A N 1
ATOM 749 C CA . VAL A 1 99 ? 1.126 -5.574 -7.227 1.00 92.12 99 VAL A CA 1
ATOM 750 C C . VAL A 1 99 ? 2.562 -6.092 -7.267 1.00 92.12 99 VAL A C 1
ATOM 752 O O . VAL A 1 99 ? 3.213 -6.134 -6.224 1.00 92.12 99 VAL A O 1
ATOM 755 N N . GLN A 1 100 ? 3.036 -6.518 -8.438 1.00 86.94 100 GLN A N 1
ATOM 756 C CA . GLN A 1 100 ? 4.399 -7.039 -8.603 1.00 86.94 100 GLN A CA 1
ATOM 757 C C . GLN A 1 100 ? 5.432 -5.917 -8.805 1.00 86.94 100 GLN A C 1
ATOM 759 O O . GLN A 1 100 ? 6.589 -6.040 -8.403 1.00 86.94 100 GLN A O 1
ATOM 764 N N . TRP A 1 101 ? 5.014 -4.804 -9.402 1.00 87.62 101 TRP A N 1
ATOM 765 C CA . TRP A 1 101 ? 5.838 -3.619 -9.620 1.00 87.62 101 TRP A CA 1
ATOM 766 C C . TRP A 1 101 ? 5.839 -2.681 -8.402 1.00 87.62 101 TRP A C 1
ATOM 768 O O . TRP A 1 101 ? 5.055 -2.831 -7.471 1.00 87.62 101 TRP A O 1
ATOM 778 N N . HIS A 1 102 ? 6.732 -1.690 -8.425 1.00 91.44 102 HIS A N 1
ATOM 779 C CA . HIS A 1 102 ? 6.958 -0.726 -7.344 1.00 91.44 102 HIS A CA 1
ATOM 780 C C . HIS A 1 102 ? 6.189 0.594 -7.572 1.00 91.44 102 HIS A C 1
ATOM 782 O O . HIS A 1 102 ? 6.736 1.514 -8.196 1.00 91.44 102 HIS A O 1
ATOM 788 N N . PRO A 1 103 ? 4.935 0.744 -7.091 1.00 93.81 103 PRO A N 1
ATOM 789 C CA . PRO A 1 103 ? 4.133 1.942 -7.339 1.00 93.81 103 PRO A CA 1
ATOM 790 C C . PRO A 1 103 ? 4.703 3.207 -6.704 1.00 93.81 103 PRO A C 1
ATOM 792 O O . PRO A 1 103 ? 4.469 4.309 -7.198 1.00 93.81 103 PRO A O 1
ATOM 795 N N . GLU A 1 104 ? 5.485 3.075 -5.638 1.00 93.19 104 GLU A N 1
ATOM 796 C CA . GLU A 1 104 ? 6.164 4.181 -4.971 1.00 93.19 104 GLU A CA 1
ATOM 797 C C . GLU A 1 104 ? 7.279 4.803 -5.826 1.00 93.19 104 GLU A C 1
ATOM 799 O O . GLU A 1 104 ? 7.696 5.932 -5.564 1.00 93.19 104 GLU A O 1
ATOM 804 N N . ARG A 1 105 ? 7.754 4.084 -6.855 1.00 91.00 105 ARG A N 1
ATOM 805 C CA . ARG A 1 105 ? 8.788 4.538 -7.806 1.00 91.00 105 ARG A CA 1
ATOM 806 C C . ARG A 1 105 ? 8.202 5.093 -9.106 1.00 91.00 105 ARG A C 1
ATOM 808 O O . ARG A 1 105 ? 8.927 5.703 -9.889 1.00 91.00 105 ARG A O 1
ATOM 815 N N . CYS A 1 106 ? 6.906 4.904 -9.340 1.00 91.69 106 CYS A N 1
ATOM 816 C CA . CYS A 1 106 ? 6.217 5.353 -10.545 1.00 91.69 106 CYS A CA 1
ATOM 817 C C . CYS A 1 106 ? 5.662 6.765 -10.334 1.00 91.69 106 CYS A C 1
ATOM 819 O O . CYS A 1 106 ? 4.546 6.938 -9.850 1.00 91.69 106 CYS A O 1
ATOM 821 N N . ARG A 1 107 ? 6.447 7.792 -10.673 1.00 89.56 107 ARG A N 1
ATOM 822 C CA . ARG A 1 107 ? 6.000 9.192 -10.639 1.00 89.56 107 ARG A CA 1
ATOM 823 C C . ARG A 1 107 ? 6.344 9.888 -11.954 1.00 89.56 107 ARG A C 1
ATOM 825 O O . ARG A 1 107 ? 7.492 9.773 -12.387 1.00 89.56 107 ARG A O 1
ATOM 832 N N . PRO A 1 108 ? 5.403 10.630 -12.562 1.00 87.69 108 PRO A N 1
ATOM 833 C CA . PRO A 1 108 ? 5.724 11.477 -13.697 1.00 87.69 108 PRO A CA 1
ATOM 834 C C . PRO A 1 108 ? 6.766 12.518 -13.282 1.00 87.69 108 PRO A C 1
ATOM 836 O O . PRO A 1 108 ? 6.625 13.175 -12.246 1.00 87.69 108 PRO A O 1
ATOM 839 N N . THR A 1 109 ? 7.798 12.684 -14.097 1.00 87.75 109 THR A N 1
ATOM 840 C CA . THR A 1 109 ? 8.778 13.772 -13.973 1.00 87.75 109 THR A CA 1
ATOM 841 C C . THR A 1 109 ? 8.819 14.566 -15.274 1.00 87.75 109 THR A C 1
ATOM 843 O O . THR A 1 109 ? 8.268 14.125 -16.281 1.00 87.75 109 THR A O 1
ATOM 846 N N . GLU A 1 110 ? 9.470 15.733 -15.279 1.00 89.62 110 GLU A N 1
ATOM 847 C CA . GLU A 1 110 ? 9.651 16.513 -16.515 1.00 89.62 110 GLU A CA 1
ATOM 848 C C . GLU A 1 110 ? 10.343 15.689 -17.614 1.00 89.62 110 GLU A C 1
ATOM 850 O O . GLU A 1 110 ? 9.932 15.740 -18.770 1.00 89.62 110 GLU A O 1
ATOM 855 N N . ASP A 1 111 ? 11.331 14.870 -17.237 1.00 89.19 111 ASP A N 1
ATOM 856 C CA . ASP A 1 111 ? 12.085 14.011 -18.159 1.00 89.19 111 ASP A CA 1
ATOM 857 C C . ASP A 1 111 ? 11.338 12.730 -18.557 1.00 89.19 111 ASP A C 1
ATOM 859 O O . ASP A 1 111 ? 11.670 12.104 -19.565 1.00 89.19 111 ASP A O 1
ATOM 863 N N . ARG A 1 112 ? 10.350 12.306 -17.760 1.00 86.25 112 ARG A N 1
ATOM 864 C CA . ARG A 1 112 ? 9.559 11.083 -17.962 1.00 86.25 112 ARG A CA 1
ATOM 865 C C . ARG A 1 112 ? 8.066 11.345 -17.725 1.00 86.25 112 ARG A C 1
ATOM 867 O O . ARG A 1 112 ? 7.483 10.799 -16.783 1.00 86.25 112 ARG A O 1
ATOM 874 N N . PRO A 1 113 ? 7.422 12.179 -18.562 1.00 90.25 113 PRO A N 1
ATOM 875 C CA . PRO A 1 113 ? 6.002 12.502 -18.422 1.00 90.25 113 PRO A CA 1
ATOM 876 C C . PRO A 1 113 ? 5.089 11.328 -18.811 1.00 90.25 113 PRO A C 1
ATOM 878 O O . PRO A 1 113 ? 3.896 11.357 -18.528 1.00 90.25 113 PRO A O 1
ATOM 881 N N . ASP A 1 114 ? 5.646 10.310 -19.472 1.00 90.62 114 ASP A N 1
ATOM 882 C CA . ASP A 1 114 ? 4.982 9.073 -19.886 1.00 90.62 114 ASP A CA 1
ATOM 883 C C . ASP A 1 114 ? 4.739 8.091 -18.731 1.00 90.62 114 ASP A C 1
ATOM 885 O O . ASP A 1 114 ? 3.917 7.183 -18.858 1.00 90.62 114 ASP A O 1
ATOM 889 N N . VAL A 1 115 ? 5.448 8.253 -17.610 1.00 89.44 115 VAL A N 1
ATOM 890 C CA . VAL A 1 115 ? 5.313 7.366 -16.452 1.00 89.44 115 VAL A CA 1
ATOM 891 C C . VAL A 1 115 ? 3.948 7.574 -15.808 1.00 89.44 115 VAL A C 1
ATOM 893 O O . VAL A 1 115 ? 3.604 8.675 -15.383 1.00 89.44 115 VAL A O 1
ATOM 896 N N . VAL A 1 116 ? 3.176 6.493 -15.708 1.00 89.50 116 VAL A N 1
ATOM 897 C CA . VAL A 1 116 ? 1.896 6.482 -14.993 1.00 89.50 116 VAL A CA 1
ATOM 898 C C . VAL A 1 116 ? 2.134 6.779 -13.510 1.00 89.50 1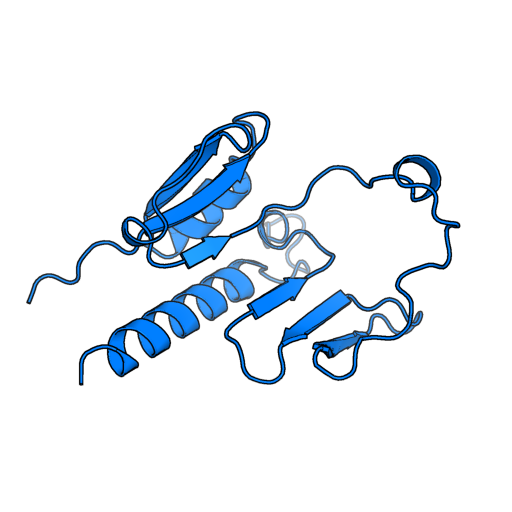16 VAL A C 1
ATOM 900 O O . VAL A 1 116 ? 3.075 6.263 -12.910 1.00 89.50 116 VAL A O 1
ATOM 903 N N . ASP A 1 117 ? 1.274 7.604 -12.909 1.00 93.69 117 ASP A N 1
ATOM 904 C CA . ASP A 1 117 ? 1.372 7.944 -11.490 1.00 93.69 117 ASP A CA 1
ATOM 905 C C . ASP A 1 117 ? 0.917 6.779 -10.598 1.00 93.69 117 ASP A C 1
ATOM 907 O O . ASP A 1 117 ? -0.275 6.520 -10.419 1.00 93.69 117 ASP A O 1
ATOM 911 N N . GLY A 1 118 ? 1.885 6.089 -9.998 1.00 93.94 118 GLY A N 1
ATOM 912 C CA . GLY A 1 118 ? 1.656 4.980 -9.080 1.00 93.94 118 GLY A CA 1
ATOM 913 C C . GLY A 1 118 ? 1.000 5.400 -7.764 1.00 93.94 118 GLY A C 1
ATOM 914 O O . GLY A 1 118 ? 0.445 4.549 -7.066 1.00 93.94 118 GLY A O 1
ATOM 915 N N . TYR A 1 119 ? 0.964 6.698 -7.426 1.00 95.56 119 TYR A N 1
ATOM 916 C CA . TYR A 1 119 ? 0.265 7.168 -6.222 1.00 95.56 119 TYR A CA 1
ATOM 917 C C . TYR A 1 119 ? -1.246 6.925 -6.274 1.00 95.56 119 TYR A C 1
ATOM 919 O O . TYR A 1 119 ? -1.887 6.868 -5.222 1.00 95.56 119 TYR A O 1
ATOM 927 N N . GLU A 1 120 ? -1.820 6.697 -7.457 1.00 95.81 120 GLU A N 1
ATOM 928 C CA . GLU A 1 120 ? -3.222 6.295 -7.577 1.00 95.81 120 GLU A CA 1
ATOM 929 C C . GLU A 1 120 ? -3.500 4.932 -6.905 1.00 95.81 120 GLU A C 1
ATOM 931 O O . GLU A 1 120 ? -4.601 4.733 -6.388 1.00 95.81 120 GLU A O 1
ATOM 936 N N . ILE A 1 121 ? -2.504 4.040 -6.780 1.00 95.50 121 ILE A N 1
ATOM 937 C CA . ILE A 1 121 ? -2.621 2.793 -5.998 1.00 95.50 121 ILE A CA 1
ATOM 938 C C . ILE A 1 121 ? -2.730 3.090 -4.497 1.00 95.50 121 ILE A C 1
ATOM 940 O O . ILE A 1 121 ? -3.594 2.545 -3.811 1.00 95.50 121 ILE A O 1
ATOM 944 N N . PHE A 1 122 ? -1.912 4.006 -3.978 1.00 96.31 122 PHE A N 1
ATOM 945 C CA . PHE A 1 122 ? -1.961 4.405 -2.566 1.00 96.31 122 PHE A CA 1
ATOM 946 C C . PHE A 1 122 ? -3.258 5.145 -2.235 1.00 96.31 122 PHE A C 1
ATOM 948 O O . PHE A 1 122 ? -3.861 4.933 -1.185 1.00 96.31 122 PHE A O 1
ATOM 955 N N . LYS A 1 123 ? -3.739 5.978 -3.157 1.00 96.56 123 LYS A N 1
ATOM 956 C CA . LYS A 1 123 ? -5.036 6.648 -3.051 1.00 96.56 123 LYS A CA 1
ATOM 957 C C . LYS A 1 123 ? -6.196 5.654 -3.060 1.00 96.56 123 LYS A C 1
ATOM 959 O O . LYS A 1 123 ? -7.126 5.797 -2.265 1.00 96.56 123 LYS A O 1
ATOM 964 N N . PHE A 1 124 ? -6.136 4.633 -3.920 1.00 96.50 124 PHE A N 1
ATOM 965 C CA . PHE A 1 124 ? -7.076 3.514 -3.900 1.00 96.50 124 PHE A CA 1
ATOM 966 C C . PHE A 1 124 ? -7.057 2.809 -2.540 1.00 96.50 124 PHE A C 1
ATOM 968 O O . PHE A 1 124 ? -8.111 2.658 -1.925 1.00 96.50 124 PHE A O 1
ATOM 975 N N . PHE A 1 125 ? -5.873 2.460 -2.032 1.00 96.50 125 PHE A N 1
ATOM 976 C CA . PHE A 1 125 ? -5.717 1.804 -0.736 1.00 96.50 125 PHE A CA 1
ATOM 977 C C . PHE A 1 125 ? -6.332 2.633 0.401 1.00 96.50 125 PHE A C 1
ATOM 979 O O . PHE A 1 125 ? -7.140 2.123 1.175 1.00 96.50 125 PHE A O 1
ATOM 986 N N . MET A 1 126 ? -6.075 3.942 0.429 1.00 96.00 126 MET A N 1
ATOM 987 C CA . MET A 1 126 ? -6.672 4.854 1.408 1.00 96.00 126 MET A CA 1
ATOM 988 C C . MET A 1 126 ? -8.194 4.939 1.335 1.00 96.00 126 MET A C 1
ATOM 990 O O . MET A 1 126 ? -8.849 5.097 2.367 1.00 96.00 126 MET A O 1
ATOM 994 N N . ARG A 1 127 ? -8.775 4.851 0.134 1.00 95.38 127 ARG A N 1
ATOM 995 C CA . ARG A 1 127 ? -10.231 4.761 -0.019 1.00 95.38 127 ARG A CA 1
ATOM 996 C C . ARG A 1 127 ? -10.756 3.472 0.613 1.00 95.38 127 ARG A C 1
ATOM 998 O O . ARG A 1 127 ? -11.711 3.540 1.379 1.00 95.38 127 ARG A O 1
ATOM 1005 N N . MET A 1 128 ? -10.106 2.339 0.350 1.00 95.06 128 MET A N 1
ATOM 1006 C CA . MET A 1 128 ? -10.527 1.046 0.898 1.00 95.06 128 MET A CA 1
ATOM 1007 C C . MET A 1 128 ? -10.456 1.007 2.430 1.00 95.06 128 MET A C 1
ATOM 1009 O O . MET A 1 128 ? -11.370 0.478 3.058 1.00 95.06 128 MET A O 1
ATOM 1013 N N . ILE A 1 129 ? -9.426 1.611 3.035 1.00 94.56 129 ILE A N 1
ATOM 1014 C CA . ILE A 1 129 ? -9.301 1.717 4.499 1.00 94.56 129 ILE A CA 1
ATOM 1015 C C . ILE A 1 129 ? -10.492 2.484 5.082 1.00 94.56 129 ILE A C 1
ATOM 1017 O O . ILE A 1 129 ? -11.162 1.990 5.984 1.00 94.56 129 ILE A O 1
ATOM 1021 N N . LYS A 1 130 ? -10.809 3.662 4.528 1.00 91.81 130 LYS A N 1
ATOM 1022 C CA . LYS A 1 130 ? -11.936 4.486 4.998 1.00 91.81 130 LYS A CA 1
ATOM 1023 C C . LYS A 1 130 ? -13.265 3.736 4.902 1.00 91.81 130 LYS A C 1
ATOM 1025 O O . LYS A 1 130 ? -14.017 3.702 5.869 1.00 91.81 130 LYS A O 1
ATOM 1030 N N . GLU A 1 131 ? -13.510 3.065 3.778 1.00 90.88 131 GLU A N 1
ATOM 1031 C CA . GLU A 1 131 ? -14.715 2.251 3.589 1.00 90.88 131 GLU A CA 1
ATOM 1032 C C . GLU A 1 131 ? -14.811 1.083 4.585 1.00 90.88 131 GLU A C 1
ATOM 1034 O O . GLU A 1 131 ? -15.914 0.701 4.979 1.00 90.88 131 GLU A O 1
ATOM 1039 N N . ALA A 1 132 ? -13.682 0.496 4.993 1.00 87.25 132 ALA A N 1
ATOM 1040 C CA . ALA A 1 132 ? -13.649 -0.558 6.004 1.00 87.25 132 ALA A CA 1
ATOM 1041 C C . ALA A 1 132 ? -13.907 -0.012 7.420 1.00 87.25 132 ALA A C 1
ATOM 1043 O O . ALA A 1 132 ? -14.705 -0.592 8.158 1.00 87.25 132 ALA A O 1
ATOM 1044 N N . CYS A 1 133 ? -13.298 1.122 7.785 1.00 80.50 133 CYS A N 1
ATOM 1045 C CA . CYS A 1 133 ? -13.531 1.793 9.068 1.00 80.50 133 CYS A CA 1
ATOM 1046 C C . CYS A 1 133 ? -15.001 2.219 9.238 1.00 80.50 133 CYS A C 1
ATOM 1048 O O . CYS A 1 133 ? -15.582 2.033 10.310 1.00 80.50 133 CYS A O 1
ATOM 1050 N N . ASP A 1 134 ? -15.623 2.731 8.172 1.00 79.75 134 ASP A N 1
ATOM 1051 C CA . ASP A 1 134 ? -17.023 3.167 8.194 1.00 79.75 134 ASP A CA 1
ATOM 1052 C C . ASP A 1 134 ? -17.989 1.987 8.408 1.00 79.75 134 ASP A C 1
ATOM 1054 O O . ASP A 1 134 ? -18.953 2.101 9.165 1.00 79.75 134 ASP A O 1
ATOM 1058 N N . LYS A 1 135 ? -17.711 0.821 7.804 1.00 74.12 135 LYS A N 1
ATOM 1059 C CA . LYS A 1 135 ? -18.511 -0.407 7.996 1.00 74.12 135 LYS A CA 1
ATOM 1060 C C . LYS A 1 135 ? -18.428 -0.967 9.416 1.00 74.12 135 LYS A C 1
ATOM 1062 O O . LYS A 1 135 ? -19.382 -1.592 9.864 1.00 74.12 135 LYS A O 1
ATOM 1067 N N . ASN A 1 136 ? -17.317 -0.738 10.113 1.00 62.59 136 ASN A N 1
ATOM 1068 C CA . ASN A 1 136 ? -17.106 -1.195 11.490 1.00 62.59 136 ASN A CA 1
ATOM 1069 C C . ASN A 1 136 ? -17.689 -0.237 12.547 1.00 62.59 136 ASN A C 1
ATOM 1071 O O . ASN A 1 136 ? -17.609 -0.525 13.738 1.00 62.59 136 ASN A O 1
ATOM 1075 N N . SER A 1 137 ? -18.254 0.900 12.128 1.00 57.50 137 SER A N 1
ATOM 1076 C CA . SER A 1 137 ? -18.810 1.932 13.015 1.00 57.50 137 SER A CA 1
ATOM 1077 C C . SER A 1 137 ? -20.330 1.809 13.236 1.00 57.50 137 SER A C 1
ATOM 1079 O O . SER A 1 137 ? -20.933 2.728 13.796 1.00 57.50 137 SER A O 1
ATOM 1081 N N . VAL A 1 138 ? -20.950 0.710 12.782 1.00 43.56 138 VAL A N 1
ATOM 1082 C CA . VAL A 1 138 ? -22.400 0.429 12.860 1.00 43.56 138 VAL A CA 1
ATOM 1083 C C . VAL A 1 138 ? -22.690 -0.704 13.835 1.00 43.56 138 VAL A C 1
ATOM 1085 O O . VAL A 1 138 ? -21.983 -1.732 13.765 1.00 43.56 138 VAL A O 1
#

Foldseek 3Di:
DPDDAAEEEEEDCDPPPVLVQVLLVVLRHHYDYDHPVDDDDPVVHLYYDYADDPDDQLVVVPDDCPAPPDDDPQKDQPDDPVVRHRQKIDGNPDRDIDGPDHLSPQDQDPVRNVGDRSSVVVVVSVVVSVVVVVVVVD

Mean predicted aligned error: 7.06 Å

Secondary structure (DSSP, 8-state):
-PPPPPEEEEEESSS--HHHHHHHHHTT-EEEEEETTS---GGG-SEE-----S---GGGGT-----SPPPPTTEEEEEE-SSS-EEEEEESSSS-EEESS-GGG----SS-TTS--THHHHHHHHHHHHHHHHHTT-